Protein AF-A0A935HUJ5-F1 (afdb_monomer_lite)

Foldseek 3Di:
DVVLVVVLVVCCVVLVVVCCVVCVVVCVVVVNPVVVVSVVVSVVVSCVSCVVPPPDDDPVVVVVVVVVVVVVVVVVCVVVVPDDDDDD

Sequence (88 aa):
MRVFAAVLGLLNALLKPLLILFTLPVTVLTLGLFLLVINAVIVLIADQLIDGFMLERPKFWWALGNLCLDFVQRIPNAFDGGKKREVR

pLDDT: mean 72.19, std 9.59, range [49.75, 87.0]

Secondary structure (DSSP, 8-state):
-HHHHHHHHHHHHHHHHHHHHHHHHHHHHTTTHHHHHHHHHHHHHHHHHHHTT--SS-HHHHHHHHHHHHHHHHHHHHHHTTS-SS--

Structure (mmCIF, N/CA/C/O backbone):
data_AF-A0A935HUJ5-F1
#
_entry.id   AF-A0A935HUJ5-F1
#
loop_
_atom_site.group_PDB
_atom_site.id
_atom_site.type_symbol
_atom_site.label_atom_id
_atom_site.label_alt_id
_atom_site.label_comp_id
_atom_site.label_asym_id
_atom_site.label_entity_id
_atom_site.label_seq_id
_atom_site.pdbx_PDB_ins_code
_atom_site.Cartn_x
_atom_site.Cartn_y
_atom_site.Cartn_z
_atom_site.occupancy
_atom_site.B_iso_or_equiv
_atom_site.auth_seq_id
_atom_site.auth_comp_id
_atom_site.auth_asym_id
_atom_site.auth_atom_id
_atom_site.pdbx_PDB_model_num
ATOM 1 N N . MET A 1 1 ? 14.435 2.759 -14.469 1.00 58.19 1 MET A N 1
ATOM 2 C CA . MET A 1 1 ? 13.700 3.040 -13.211 1.00 58.19 1 MET A CA 1
ATOM 3 C C . MET A 1 1 ? 12.473 3.961 -13.365 1.00 58.19 1 MET A C 1
ATOM 5 O O . MET A 1 1 ? 11.454 3.667 -12.763 1.00 58.19 1 MET A O 1
ATOM 9 N N . ARG A 1 2 ? 12.505 5.056 -14.151 1.00 53.12 2 ARG A N 1
ATOM 10 C CA . ARG A 1 2 ? 11.429 6.088 -14.152 1.00 53.12 2 ARG A CA 1
ATOM 11 C C . ARG A 1 2 ? 10.087 5.655 -14.770 1.00 53.12 2 ARG A C 1
ATOM 13 O O . ARG A 1 2 ? 9.040 6.047 -14.273 1.00 53.12 2 ARG A O 1
ATOM 20 N N . VAL A 1 3 ? 10.119 4.827 -15.815 1.00 68.56 3 VAL A N 1
ATOM 21 C CA . VAL A 1 3 ? 8.905 4.355 -16.512 1.00 68.56 3 VAL A CA 1
ATOM 22 C C . VAL A 1 3 ? 8.082 3.407 -15.630 1.00 68.56 3 VAL A C 1
ATOM 24 O O . VAL A 1 3 ? 6.862 3.485 -15.615 1.00 68.56 3 VAL A O 1
ATOM 27 N N . PHE A 1 4 ? 8.739 2.588 -14.805 1.00 63.50 4 PHE A N 1
ATOM 28 C CA . PHE A 1 4 ? 8.072 1.662 -13.884 1.00 63.50 4 PHE A CA 1
ATOM 29 C C . PHE A 1 4 ? 7.262 2.370 -12.800 1.00 63.50 4 PHE A C 1
ATOM 31 O O . PHE A 1 4 ? 6.109 2.022 -12.576 1.00 63.50 4 PHE A O 1
ATOM 38 N N . ALA A 1 5 ? 7.832 3.396 -12.161 1.00 67.19 5 ALA A N 1
ATOM 39 C CA . ALA A 1 5 ? 7.119 4.175 -11.149 1.00 67.19 5 ALA A CA 1
ATOM 40 C C . ALA A 1 5 ? 5.891 4.897 -11.734 1.00 67.19 5 ALA A C 1
ATOM 42 O O . ALA A 1 5 ? 4.872 5.016 -11.059 1.00 67.19 5 ALA A O 1
ATOM 43 N N . ALA A 1 6 ? 5.965 5.326 -12.999 1.00 74.62 6 ALA A N 1
ATOM 44 C CA . ALA A 1 6 ? 4.838 5.931 -13.703 1.00 74.62 6 ALA A CA 1
ATOM 45 C C . ALA A 1 6 ? 3.727 4.911 -14.006 1.00 74.62 6 ALA A C 1
ATOM 47 O O . ALA A 1 6 ? 2.557 5.201 -13.768 1.00 74.62 6 ALA A O 1
ATOM 48 N N . VAL A 1 7 ? 4.080 3.704 -14.463 1.00 76.19 7 VAL A N 1
ATOM 49 C CA . VAL A 1 7 ? 3.110 2.626 -14.735 1.00 76.19 7 VAL A CA 1
ATOM 50 C C . VAL A 1 7 ? 2.474 2.108 -13.443 1.00 76.19 7 VAL A C 1
ATOM 52 O O . VAL A 1 7 ? 1.259 1.946 -13.388 1.00 76.19 7 VAL A O 1
ATOM 55 N N . LEU A 1 8 ? 3.257 1.918 -12.378 1.00 72.19 8 LEU A N 1
ATOM 56 C CA . LEU A 1 8 ? 2.751 1.497 -11.069 1.00 72.19 8 LEU A CA 1
ATOM 57 C C . LEU A 1 8 ? 1.855 2.573 -10.437 1.00 72.19 8 LEU A C 1
ATOM 59 O O . LEU A 1 8 ? 0.803 2.257 -9.883 1.00 72.19 8 LEU A O 1
ATOM 63 N N . GLY A 1 9 ? 2.246 3.846 -10.551 1.00 75.06 9 GLY A N 1
ATOM 64 C CA . GLY A 1 9 ? 1.435 4.979 -10.111 1.00 75.06 9 GLY A CA 1
ATOM 65 C C . GLY A 1 9 ? 0.106 5.057 -10.860 1.00 75.06 9 GLY A C 1
ATOM 66 O O . GLY A 1 9 ? -0.934 5.219 -10.226 1.00 75.06 9 GLY A O 1
ATOM 67 N N . LEU A 1 10 ? 0.122 4.864 -12.182 1.00 78.75 10 LEU A N 1
ATOM 68 C CA . LEU A 1 10 ? -1.080 4.851 -13.017 1.00 78.75 10 LEU A CA 1
ATOM 69 C C . LEU A 1 10 ? -1.990 3.659 -12.693 1.00 78.75 10 LEU A C 1
ATOM 71 O O . LEU A 1 10 ? -3.197 3.828 -12.539 1.00 78.75 10 LEU A O 1
ATOM 75 N N . LEU A 1 11 ? -1.415 2.467 -12.523 1.00 71.94 11 LEU A N 1
ATOM 76 C CA . LEU A 1 11 ? -2.162 1.267 -12.164 1.00 71.94 11 LEU A CA 1
ATOM 77 C C . LEU A 1 11 ? -2.812 1.415 -10.781 1.00 71.94 11 LEU A C 1
ATOM 79 O O . LEU A 1 11 ? -3.995 1.133 -10.632 1.00 71.94 11 LEU A O 1
ATOM 83 N N . ASN A 1 12 ? -2.090 1.928 -9.783 1.00 74.38 12 ASN A N 1
ATOM 84 C CA . ASN A 1 12 ? -2.635 2.149 -8.440 1.00 74.38 12 ASN A CA 1
ATOM 85 C C . ASN A 1 12 ? -3.696 3.268 -8.425 1.00 74.38 12 ASN A C 1
ATOM 87 O O . ASN A 1 12 ? -4.700 3.163 -7.721 1.00 74.38 12 ASN A O 1
ATOM 91 N N . ALA A 1 13 ? -3.514 4.308 -9.246 1.00 79.06 13 ALA A N 1
ATOM 92 C CA . ALA A 1 13 ? -4.482 5.391 -9.415 1.00 79.06 13 ALA A CA 1
ATOM 93 C C . ALA A 1 13 ? -5.785 4.943 -10.096 1.00 79.06 13 ALA A C 1
ATOM 95 O O . ALA A 1 13 ? -6.815 5.564 -9.856 1.00 79.06 13 ALA A O 1
ATOM 96 N N . LEU A 1 14 ? -5.763 3.877 -10.904 1.00 79.88 14 LEU A N 1
ATOM 97 C CA . LEU A 1 14 ? -6.949 3.310 -11.560 1.00 79.88 14 LEU A CA 1
ATOM 98 C C . LEU A 1 14 ? -7.577 2.154 -10.764 1.00 79.88 14 LEU A C 1
ATOM 100 O O . LEU A 1 14 ? -8.799 2.077 -10.651 1.00 79.88 14 LEU A O 1
ATOM 104 N N . LEU A 1 15 ? -6.763 1.283 -10.159 1.00 78.94 15 LEU A N 1
ATOM 105 C CA . LEU A 1 15 ? -7.238 0.144 -9.366 1.00 78.94 15 LEU A CA 1
ATOM 106 C C . LEU A 1 15 ? -7.928 0.589 -8.071 1.00 78.94 15 LEU A C 1
ATOM 108 O O . LEU A 1 15 ? -8.998 0.073 -7.754 1.00 78.94 15 LEU A O 1
ATOM 112 N N . LYS A 1 16 ? -7.374 1.567 -7.335 1.00 74.69 16 LYS A N 1
ATOM 113 C CA . LYS A 1 16 ? -8.000 2.077 -6.099 1.00 74.69 16 LYS A CA 1
ATOM 114 C C . LYS A 1 16 ? -9.442 2.558 -6.292 1.00 74.69 16 LYS A C 1
ATOM 116 O O . LYS A 1 16 ? -10.304 2.077 -5.558 1.00 74.69 16 LYS A O 1
ATOM 121 N N . PRO A 1 17 ? -9.746 3.481 -7.225 1.00 75.62 17 PRO A N 1
ATOM 122 C CA . PRO A 1 17 ? -11.110 3.971 -7.391 1.00 75.62 17 PRO A CA 1
ATOM 123 C C . PRO A 1 17 ? -12.058 2.890 -7.918 1.00 75.62 17 PRO A C 1
ATOM 125 O O . PRO A 1 17 ? -13.206 2.843 -7.481 1.00 75.62 17 PRO A O 1
ATOM 128 N N . LEU A 1 18 ? -11.585 1.989 -8.789 1.00 82.00 18 LEU A N 1
ATOM 129 C CA . LEU A 1 18 ? -12.407 0.902 -9.324 1.00 82.00 18 LEU A CA 1
ATOM 130 C C . LEU A 1 18 ? -12.826 -0.088 -8.227 1.00 82.00 18 LEU A C 1
ATOM 132 O O . LEU A 1 18 ? -13.995 -0.465 -8.143 1.00 82.00 18 LEU A O 1
ATOM 136 N N . LEU A 1 19 ? -11.892 -0.455 -7.343 1.00 75.25 19 LEU A N 1
ATOM 137 C CA . LEU A 1 19 ? -12.196 -1.298 -6.189 1.00 75.25 19 LEU A CA 1
ATOM 138 C C . LEU A 1 19 ? -13.098 -0.549 -5.200 1.00 75.25 19 LEU A C 1
ATOM 140 O O . LEU A 1 19 ? -14.109 -1.098 -4.781 1.00 75.25 19 LEU A O 1
ATOM 144 N N . ILE A 1 20 ? -12.819 0.714 -4.862 1.00 74.25 20 ILE A N 1
ATOM 145 C CA . ILE A 1 20 ? -13.659 1.502 -3.936 1.00 74.25 20 ILE A CA 1
ATOM 146 C C . ILE A 1 20 ? -15.123 1.574 -4.407 1.00 74.25 20 ILE A C 1
ATOM 148 O O . ILE A 1 20 ? -16.033 1.371 -3.603 1.00 74.25 20 ILE A O 1
ATOM 152 N N . LEU A 1 21 ? -15.361 1.770 -5.707 1.00 81.88 21 LEU A N 1
ATOM 153 C CA . LEU A 1 21 ? -16.712 1.814 -6.271 1.00 81.88 21 LEU A CA 1
ATOM 154 C C . LEU A 1 21 ? -17.471 0.490 -6.082 1.00 81.88 21 LEU A C 1
ATOM 156 O O . LEU A 1 21 ? -18.640 0.497 -5.704 1.00 81.88 21 LEU A O 1
ATOM 160 N N . PHE A 1 22 ? -16.799 -0.644 -6.298 1.00 75.25 22 PHE A N 1
ATOM 161 C CA . PHE A 1 22 ? -17.398 -1.972 -6.129 1.00 75.25 22 PHE A CA 1
ATOM 162 C C . PHE A 1 22 ? -17.523 -2.382 -4.654 1.00 75.25 22 PHE A C 1
ATOM 164 O O . PHE A 1 22 ? -18.382 -3.176 -4.271 1.00 75.25 22 PHE A O 1
ATOM 171 N N . THR A 1 23 ? -16.654 -1.837 -3.807 1.00 76.00 23 THR A N 1
ATOM 172 C CA . THR A 1 23 ? -16.531 -2.223 -2.403 1.00 76.00 23 THR A CA 1
ATOM 173 C C . THR A 1 23 ? -17.406 -1.403 -1.469 1.00 76.00 23 THR A C 1
ATOM 175 O O . THR A 1 23 ? -17.669 -1.889 -0.378 1.00 76.00 23 THR A O 1
ATOM 178 N N . LEU A 1 24 ? -17.926 -0.235 -1.857 1.00 76.12 24 LEU A N 1
ATOM 179 C CA . LEU A 1 24 ? -18.879 0.545 -1.049 1.00 76.12 24 LEU A CA 1
ATOM 180 C C . LEU A 1 24 ? -20.051 -0.278 -0.459 1.00 76.12 24 LEU A C 1
ATOM 182 O O . LEU A 1 24 ? -20.225 -0.233 0.760 1.00 76.12 24 LEU A O 1
ATOM 186 N N . PRO A 1 25 ? -20.814 -1.082 -1.233 1.00 74.44 25 PRO A N 1
ATOM 187 C CA . PRO A 1 25 ? -21.911 -1.888 -0.678 1.00 74.44 25 PRO A CA 1
ATOM 188 C C . PRO A 1 25 ? -21.418 -2.991 0.272 1.00 74.44 25 PRO A C 1
ATOM 190 O O . PRO A 1 25 ? -22.018 -3.243 1.315 1.00 74.44 25 PRO A O 1
ATOM 193 N N . VAL A 1 26 ? -20.284 -3.616 -0.049 1.00 79.00 26 VAL A N 1
ATOM 194 C CA . VAL A 1 26 ? -19.691 -4.700 0.751 1.00 79.00 26 VAL A CA 1
ATOM 195 C C . VAL A 1 26 ? -19.020 -4.159 2.019 1.00 79.00 26 VAL A C 1
ATOM 197 O O . VAL A 1 26 ? -19.035 -4.807 3.059 1.00 79.00 26 VAL A O 1
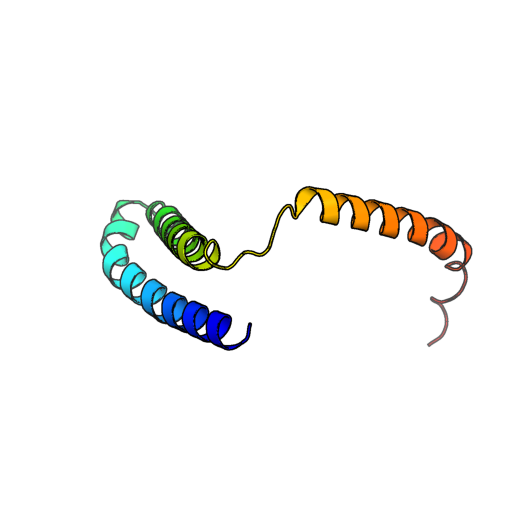ATOM 200 N N . THR A 1 27 ? -18.466 -2.950 1.976 1.00 79.44 27 THR A N 1
ATOM 201 C CA . THR A 1 27 ? -17.812 -2.270 3.105 1.00 79.44 27 THR A CA 1
ATOM 202 C C . THR A 1 27 ? -18.826 -1.921 4.188 1.00 79.44 27 THR A C 1
ATOM 204 O O . THR A 1 27 ? -18.532 -2.111 5.367 1.00 79.44 27 THR A O 1
ATOM 207 N N . VAL A 1 28 ? -20.032 -1.488 3.800 1.00 79.75 28 VAL A N 1
ATOM 208 C CA . VAL A 1 28 ? -21.151 -1.281 4.736 1.00 79.75 28 VAL A CA 1
ATOM 209 C C . VAL A 1 28 ? -21.593 -2.612 5.351 1.00 79.75 28 VAL A C 1
ATOM 211 O O . VAL A 1 28 ? -21.830 -2.680 6.553 1.00 79.75 28 VAL A O 1
ATOM 214 N N . LEU A 1 29 ? -21.626 -3.688 4.556 1.00 80.25 29 LEU A N 1
ATOM 215 C CA . LEU A 1 29 ? -22.008 -5.028 5.017 1.00 80.25 29 LEU A CA 1
ATOM 216 C C . LEU A 1 29 ? -20.966 -5.666 5.957 1.00 80.25 29 LEU A C 1
ATOM 218 O O . LEU A 1 29 ? -21.307 -6.488 6.801 1.00 80.25 29 LEU A O 1
ATOM 222 N N . THR A 1 30 ? -19.695 -5.286 5.813 1.00 81.12 30 THR A N 1
ATOM 22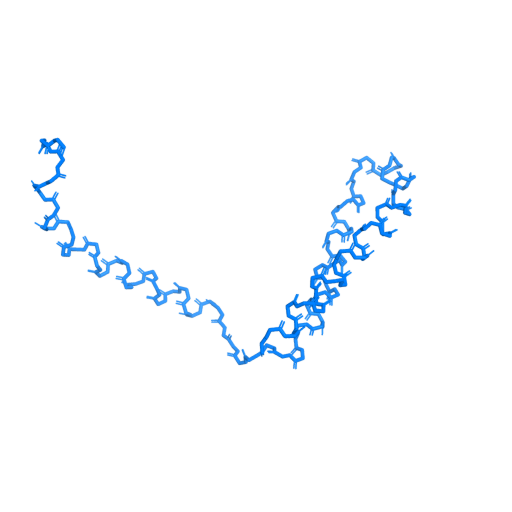3 C CA . THR A 1 30 ? -18.549 -5.862 6.541 1.00 81.12 30 THR A CA 1
ATOM 224 C C . THR A 1 30 ? -17.960 -4.922 7.601 1.00 81.12 30 THR A C 1
ATOM 226 O O . THR A 1 30 ? -16.881 -5.201 8.123 1.00 81.12 30 THR A O 1
ATOM 229 N N . LEU A 1 31 ? -18.638 -3.809 7.927 1.00 82.00 31 LEU A N 1
ATOM 230 C CA . LEU A 1 31 ? -18.209 -2.805 8.921 1.00 82.00 31 LEU A CA 1
ATOM 231 C C . LEU A 1 31 ? -16.777 -2.271 8.698 1.00 82.00 31 LEU A C 1
ATOM 233 O O . LEU A 1 31 ? -16.068 -1.945 9.646 1.00 82.00 31 LEU A O 1
ATOM 237 N N . GLY A 1 32 ? -16.321 -2.192 7.446 1.00 75.44 32 GLY A N 1
ATOM 238 C CA . GLY A 1 32 ? -14.970 -1.718 7.125 1.00 75.44 32 GLY A CA 1
ATOM 239 C C . GLY A 1 32 ? -13.883 -2.797 7.065 1.00 75.44 32 GLY A C 1
ATOM 240 O O . GLY A 1 32 ? -12.769 -2.489 6.638 1.00 75.44 32 GLY A O 1
ATOM 241 N N . LEU A 1 33 ? -14.179 -4.064 7.385 1.00 74.75 33 LEU A N 1
ATOM 242 C CA . LEU A 1 33 ? -13.195 -5.155 7.291 1.00 74.75 33 LEU A CA 1
ATOM 243 C C . LEU A 1 33 ? -12.737 -5.399 5.842 1.00 74.75 33 LEU A C 1
ATOM 245 O O . LEU A 1 33 ? -11.588 -5.752 5.584 1.00 74.75 33 LEU A O 1
ATOM 249 N N . PHE A 1 34 ? -13.603 -5.132 4.868 1.00 76.69 34 PHE A N 1
ATOM 250 C CA . PHE A 1 34 ? -13.272 -5.262 3.451 1.00 76.69 34 PHE A CA 1
ATOM 251 C C . PHE A 1 34 ? -12.240 -4.229 2.965 1.00 76.69 34 PHE A C 1
ATOM 253 O O . PHE A 1 34 ? -11.516 -4.478 2.001 1.00 76.69 34 PHE A O 1
ATOM 260 N N . LEU A 1 35 ? -12.073 -3.114 3.685 1.00 75.94 35 LEU A N 1
ATOM 261 C CA . LEU A 1 35 ? -11.057 -2.103 3.384 1.00 75.94 35 LEU A CA 1
ATOM 262 C C . LEU A 1 35 ? -9.623 -2.625 3.610 1.00 75.94 35 LEU A C 1
ATOM 264 O O . LEU A 1 35 ? -8.698 -2.232 2.893 1.00 75.94 35 LEU A O 1
ATOM 268 N N . LEU A 1 36 ? -9.438 -3.543 4.569 1.00 78.06 36 LEU A N 1
ATOM 269 C CA . LEU A 1 36 ? -8.172 -4.260 4.785 1.00 78.06 36 LEU A CA 1
ATOM 270 C C . LEU A 1 36 ? -7.860 -5.196 3.615 1.00 78.06 36 LEU A C 1
ATOM 272 O O . LEU A 1 36 ? -6.724 -5.236 3.146 1.00 78.06 36 LEU A O 1
ATOM 276 N N . VAL A 1 37 ? -8.878 -5.891 3.102 1.00 81.19 37 VAL A N 1
ATOM 277 C CA . VAL A 1 37 ? -8.745 -6.812 1.964 1.00 81.19 37 VAL A CA 1
ATOM 278 C C . VAL A 1 37 ? -8.349 -6.057 0.695 1.00 81.19 37 VAL A C 1
ATOM 280 O O . VAL A 1 37 ? -7.418 -6.468 0.012 1.00 81.19 37 VAL A O 1
ATOM 283 N N . ILE A 1 38 ? -8.977 -4.912 0.407 1.00 76.88 38 ILE A N 1
ATOM 284 C CA . ILE A 1 38 ? -8.630 -4.067 -0.751 1.00 76.88 38 ILE A CA 1
ATOM 285 C C . ILE A 1 38 ? -7.174 -3.601 -0.686 1.00 76.88 38 ILE A C 1
ATOM 287 O O . ILE A 1 38 ? -6.447 -3.712 -1.672 1.00 76.88 38 ILE A O 1
ATOM 291 N N . ASN A 1 39 ? -6.734 -3.092 0.470 1.00 76.38 39 ASN A N 1
ATOM 292 C CA . ASN A 1 39 ? -5.347 -2.657 0.637 1.00 76.38 39 ASN A CA 1
ATOM 293 C C . ASN A 1 39 ? -4.366 -3.827 0.473 1.00 76.38 39 ASN A C 1
ATOM 295 O O . ASN A 1 39 ? -3.340 -3.659 -0.181 1.00 76.38 39 ASN A O 1
ATOM 299 N N . ALA A 1 40 ? -4.697 -5.014 0.990 1.00 79.06 40 ALA A N 1
ATOM 300 C CA . ALA A 1 40 ? -3.878 -6.212 0.819 1.00 79.06 40 ALA A CA 1
ATOM 301 C C . ALA A 1 40 ? -3.805 -6.673 -0.648 1.00 79.06 40 ALA A C 1
ATOM 303 O O . ALA A 1 40 ? -2.723 -6.997 -1.126 1.00 79.06 40 ALA A O 1
ATOM 304 N N . VAL A 1 41 ? -4.923 -6.648 -1.383 1.00 79.50 41 VAL A N 1
ATOM 305 C CA . VAL A 1 41 ? -4.980 -7.015 -2.810 1.00 79.50 41 VAL A CA 1
ATOM 306 C C . VAL A 1 41 ? -4.153 -6.054 -3.666 1.00 79.50 41 VAL A C 1
ATOM 308 O O . VAL A 1 41 ? -3.404 -6.498 -4.531 1.00 79.50 41 VAL A O 1
ATOM 311 N N . ILE A 1 42 ? -4.226 -4.747 -3.403 1.00 73.25 42 ILE A N 1
ATOM 312 C CA . ILE A 1 42 ? -3.398 -3.749 -4.099 1.00 73.25 42 ILE A CA 1
ATOM 313 C C . ILE A 1 42 ? -1.911 -4.005 -3.841 1.00 73.25 42 ILE A C 1
ATOM 315 O O . ILE A 1 42 ? -1.116 -3.945 -4.777 1.00 73.25 42 ILE A O 1
ATOM 319 N N . VAL A 1 43 ? -1.535 -4.303 -2.593 1.00 73.31 43 VAL A N 1
ATOM 320 C CA . VAL A 1 43 ? -0.148 -4.627 -2.230 1.00 73.31 43 VAL A CA 1
ATOM 321 C C . VAL A 1 43 ? 0.308 -5.916 -2.910 1.00 73.31 43 VAL A C 1
ATOM 323 O 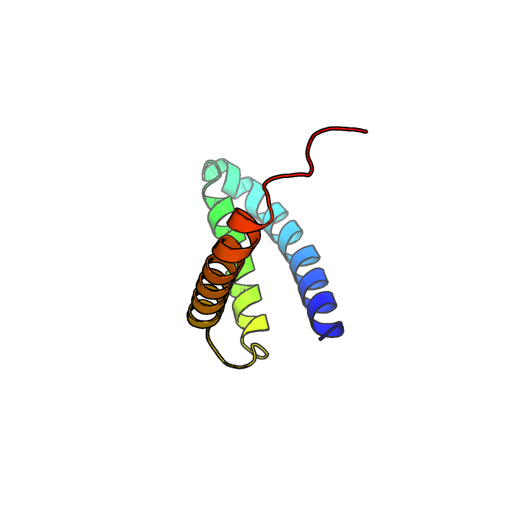O . VAL A 1 43 ? 1.401 -5.925 -3.452 1.00 73.31 43 VAL A O 1
AT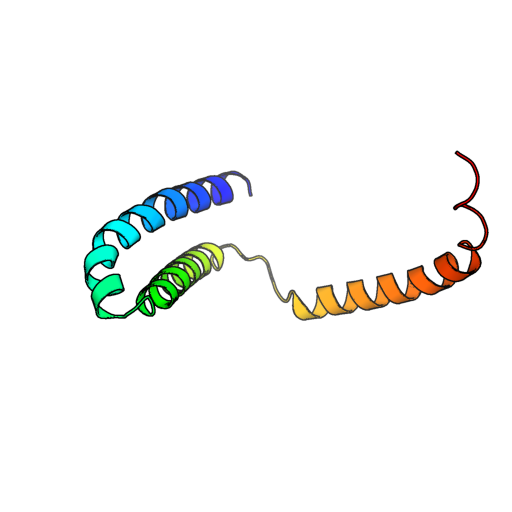OM 326 N N . LEU A 1 44 ? -0.527 -6.956 -2.967 1.00 74.00 44 LEU A N 1
ATOM 327 C CA . LEU A 1 44 ? -0.217 -8.225 -3.640 1.00 74.00 44 LEU A CA 1
ATOM 328 C C . LEU A 1 44 ? -0.006 -8.063 -5.149 1.00 74.00 44 LEU A C 1
ATOM 330 O O . LEU A 1 44 ? 0.947 -8.603 -5.705 1.00 74.00 44 LEU A O 1
ATOM 334 N N . ILE A 1 45 ? -0.878 -7.305 -5.815 1.00 69.69 45 ILE A N 1
ATOM 335 C CA . ILE A 1 45 ? -0.756 -7.031 -7.254 1.00 69.69 45 ILE A CA 1
ATOM 336 C C . ILE A 1 45 ? 0.476 -6.161 -7.525 1.00 69.69 45 ILE A C 1
ATOM 338 O O . ILE A 1 45 ? 1.196 -6.391 -8.496 1.00 69.69 45 ILE A O 1
ATOM 342 N N . ALA A 1 46 ? 0.734 -5.171 -6.666 1.00 70.06 46 ALA A N 1
ATOM 343 C CA . ALA A 1 46 ? 1.937 -4.356 -6.755 1.00 70.06 46 ALA A CA 1
ATOM 344 C C . ALA A 1 46 ? 3.193 -5.214 -6.568 1.00 70.06 46 ALA A C 1
ATOM 346 O O . ALA A 1 46 ? 4.110 -5.089 -7.368 1.00 70.06 46 ALA A O 1
ATOM 347 N N . ASP A 1 47 ? 3.211 -6.105 -5.578 1.00 67.25 47 ASP A N 1
ATOM 348 C CA . ASP A 1 47 ? 4.330 -6.999 -5.281 1.00 67.25 47 ASP A CA 1
ATOM 349 C C . ASP A 1 47 ? 4.637 -7.915 -6.469 1.00 67.25 47 ASP A C 1
ATOM 351 O O . ASP A 1 47 ? 5.764 -7.918 -6.941 1.00 67.25 47 ASP A O 1
ATOM 355 N N . GLN A 1 48 ? 3.633 -8.560 -7.074 1.00 65.88 48 GLN A N 1
ATOM 356 C CA . GLN A 1 48 ? 3.833 -9.413 -8.258 1.00 65.88 48 GLN A CA 1
ATOM 357 C C . GLN A 1 48 ? 4.336 -8.661 -9.502 1.00 65.88 48 GLN A C 1
ATOM 359 O O . GLN A 1 48 ? 5.090 -9.217 -10.300 1.00 65.88 48 GLN A O 1
ATOM 364 N N . LEU A 1 49 ? 3.940 -7.398 -9.687 1.00 60.56 49 LEU A N 1
ATOM 365 C CA . LEU A 1 49 ? 4.469 -6.556 -10.769 1.00 60.56 49 LEU A CA 1
ATOM 366 C C . LEU A 1 49 ? 5.881 -6.033 -10.473 1.00 60.56 49 LEU A C 1
ATOM 368 O O . LEU A 1 49 ? 6.644 -5.748 -11.398 1.00 60.56 49 LEU A O 1
ATOM 372 N N . ILE A 1 50 ? 6.208 -5.869 -9.192 1.00 57.38 50 ILE A N 1
ATOM 373 C CA . ILE A 1 50 ? 7.488 -5.366 -8.699 1.00 57.38 50 ILE A CA 1
ATOM 374 C C . ILE A 1 50 ? 8.537 -6.493 -8.638 1.00 57.38 50 ILE A C 1
ATOM 376 O O . ILE A 1 50 ? 9.699 -6.237 -8.956 1.00 57.38 50 ILE A O 1
ATOM 380 N N . ASP A 1 51 ? 8.146 -7.732 -8.330 1.00 56.41 51 ASP A N 1
ATOM 381 C CA . ASP A 1 51 ? 9.038 -8.895 -8.178 1.00 56.41 51 ASP A CA 1
ATOM 382 C C . ASP A 1 51 ? 9.765 -9.270 -9.481 1.00 56.41 51 ASP A C 1
ATOM 384 O O . ASP A 1 51 ? 10.881 -9.779 -9.456 1.00 56.41 51 ASP A O 1
ATOM 388 N N . GLY A 1 52 ? 9.201 -8.919 -10.644 1.00 54.34 52 GLY A N 1
ATOM 389 C CA . GLY A 1 52 ? 9.884 -9.061 -11.936 1.00 54.34 52 GLY A CA 1
ATOM 390 C C . GLY A 1 52 ? 11.100 -8.137 -12.125 1.00 54.34 52 GLY A C 1
ATOM 391 O O . GLY A 1 52 ? 11.858 -8.325 -13.074 1.00 54.34 52 GLY A O 1
ATOM 392 N N . PHE A 1 53 ? 11.292 -7.138 -11.251 1.00 49.75 53 PHE A N 1
ATOM 393 C CA . PHE A 1 53 ? 12.364 -6.133 -11.335 1.00 49.75 53 PHE A CA 1
ATOM 394 C C . PHE A 1 53 ? 12.980 -5.747 -9.977 1.00 49.75 53 PHE A C 1
ATOM 396 O O . PHE A 1 53 ? 13.762 -4.791 -9.906 1.00 49.75 53 PHE A O 1
ATOM 403 N N . MET A 1 54 ? 12.676 -6.470 -8.896 1.00 54.56 54 MET A N 1
ATOM 404 C CA . MET A 1 54 ? 13.403 -6.327 -7.636 1.00 54.56 54 MET A CA 1
ATOM 405 C C . MET A 1 54 ? 14.750 -7.030 -7.762 1.00 54.56 54 MET A C 1
ATOM 407 O O . MET A 1 54 ? 14.911 -8.214 -7.484 1.00 54.56 54 MET A O 1
ATOM 411 N N . LEU A 1 55 ? 15.721 -6.240 -8.215 1.00 53.19 55 LEU A N 1
ATOM 412 C CA . LEU A 1 55 ? 17.140 -6.395 -7.930 1.00 53.19 55 LEU A CA 1
ATOM 413 C C . LEU A 1 55 ? 17.342 -7.062 -6.554 1.00 53.19 55 LEU A C 1
ATOM 415 O O . LEU A 1 55 ? 17.054 -6.474 -5.517 1.00 53.19 55 LEU A O 1
ATOM 419 N N . GLU A 1 56 ? 17.802 -8.308 -6.581 1.00 55.72 56 GLU A N 1
ATOM 420 C CA . GLU A 1 56 ? 18.775 -8.892 -5.656 1.00 55.72 56 GLU A CA 1
ATOM 421 C C . GLU A 1 56 ? 18.718 -8.435 -4.169 1.00 55.72 56 GLU A C 1
ATOM 423 O O . GLU A 1 56 ? 19.472 -7.578 -3.721 1.00 55.72 56 GLU A O 1
ATOM 428 N N . ARG A 1 57 ? 17.934 -9.161 -3.356 1.00 60.53 57 ARG A N 1
ATOM 429 C CA . ARG A 1 57 ? 18.122 -9.407 -1.899 1.00 60.53 57 ARG A CA 1
ATOM 430 C C . ARG A 1 57 ? 18.027 -8.196 -0.911 1.00 60.53 57 ARG A C 1
ATOM 432 O O . ARG A 1 57 ? 17.382 -7.198 -1.201 1.00 60.53 57 ARG A O 1
ATOM 439 N N . PRO A 1 58 ? 18.391 -8.358 0.387 1.00 55.53 58 PRO A N 1
ATOM 440 C CA . PRO A 1 58 ? 17.472 -8.353 1.523 1.00 55.53 58 PRO A CA 1
ATOM 441 C C . PRO A 1 58 ? 17.594 -7.064 2.355 1.00 55.53 58 PRO A C 1
ATOM 443 O O . PRO A 1 58 ? 18.603 -6.828 3.023 1.00 55.53 58 PRO A O 1
ATOM 446 N N . LYS A 1 59 ? 16.520 -6.271 2.416 1.00 61.88 59 LYS A N 1
ATOM 447 C CA . LYS A 1 59 ? 16.440 -5.036 3.227 1.00 61.88 59 LYS A CA 1
ATOM 448 C C . LYS A 1 59 ? 16.809 -5.239 4.709 1.00 61.88 59 LYS A C 1
ATOM 450 O O . LYS A 1 59 ? 17.246 -4.295 5.354 1.00 61.88 59 LYS A O 1
ATOM 455 N N . PHE A 1 60 ? 16.680 -6.463 5.230 1.00 68.38 60 PHE A N 1
ATOM 456 C CA . PHE A 1 60 ? 17.018 -6.824 6.609 1.00 68.38 60 PHE A CA 1
ATOM 457 C C . PHE A 1 60 ? 18.498 -6.591 6.959 1.00 68.38 60 PHE A C 1
ATOM 459 O O . PHE A 1 60 ? 18.800 -5.912 7.937 1.00 68.38 60 PHE A O 1
ATOM 466 N N . TRP A 1 61 ? 19.425 -7.103 6.144 1.00 72.00 61 TRP A N 1
ATOM 467 C CA . TRP A 1 61 ? 20.863 -7.005 6.429 1.00 72.00 61 TRP A CA 1
ATOM 468 C C . TRP A 1 61 ? 21.395 -5.580 6.229 1.00 72.00 61 TRP A C 1
ATOM 470 O O . TRP A 1 61 ? 22.234 -5.119 6.999 1.00 72.00 61 TRP A O 1
ATOM 480 N N . TRP A 1 62 ? 20.856 -4.852 5.246 1.00 76.12 62 TRP A N 1
ATOM 481 C CA . TRP A 1 62 ? 21.206 -3.448 5.009 1.00 76.12 62 TRP A CA 1
ATOM 482 C C . TRP A 1 62 ? 20.700 -2.518 6.124 1.00 76.12 62 TRP A C 1
ATOM 484 O O . TRP A 1 62 ? 21.433 -1.646 6.586 1.00 76.12 62 TRP A O 1
ATOM 494 N N . ALA A 1 63 ? 19.475 -2.734 6.619 1.00 76.94 63 ALA A N 1
ATOM 495 C CA . ALA A 1 63 ? 18.920 -1.957 7.729 1.00 76.94 63 ALA A CA 1
ATOM 496 C C . ALA A 1 63 ? 19.700 -2.162 9.039 1.00 76.94 63 ALA A C 1
ATOM 498 O O . ALA A 1 63 ? 19.935 -1.196 9.767 1.00 76.94 63 ALA A O 1
ATOM 499 N N . LEU A 1 64 ? 20.149 -3.393 9.315 1.00 81.44 64 LEU A N 1
ATOM 500 C CA . LEU A 1 64 ? 21.004 -3.685 10.468 1.00 81.44 64 LEU A CA 1
ATOM 501 C C . LEU A 1 64 ? 22.366 -2.974 10.363 1.00 81.44 64 LEU A C 1
ATOM 503 O O . LEU A 1 64 ? 22.845 -2.421 11.351 1.00 81.44 64 LEU A O 1
ATOM 507 N N . GLY A 1 65 ? 22.953 -2.922 9.162 1.00 85.75 65 GLY A N 1
ATOM 508 C CA . GLY A 1 65 ? 24.194 -2.186 8.903 1.00 85.75 65 GLY A CA 1
ATOM 509 C C . GLY A 1 65 ? 24.064 -0.681 9.157 1.00 85.75 65 GLY A C 1
ATOM 510 O O . GLY A 1 65 ? 24.913 -0.098 9.832 1.00 85.75 65 GLY A O 1
ATOM 511 N N . ASN A 1 66 ? 22.972 -0.062 8.695 1.00 86.06 66 ASN A N 1
ATOM 512 C CA . ASN A 1 66 ? 22.707 1.358 8.945 1.00 86.06 66 ASN A CA 1
ATOM 513 C C . ASN A 1 66 ? 22.546 1.670 10.440 1.00 86.06 66 ASN A C 1
ATOM 515 O O . ASN A 1 66 ? 23.107 2.656 10.908 1.00 86.06 66 ASN A O 1
ATOM 519 N N . LEU A 1 67 ? 21.865 0.807 11.205 1.00 86.06 67 LEU A N 1
ATOM 520 C CA . LEU A 1 67 ? 21.748 0.970 12.657 1.00 86.06 67 LEU A CA 1
ATOM 521 C C . LEU A 1 67 ? 23.129 0.966 13.330 1.00 86.06 67 LEU A C 1
ATOM 523 O O . LEU A 1 67 ? 23.409 1.824 14.165 1.00 86.06 67 LEU A O 1
ATOM 527 N N . CYS A 1 68 ? 24.019 0.046 12.945 1.00 87.00 68 CYS A N 1
ATOM 528 C CA . CYS A 1 68 ? 25.391 0.018 13.457 1.00 87.00 68 CYS A CA 1
ATOM 529 C C . CYS A 1 68 ? 26.175 1.293 13.112 1.00 87.00 68 CYS A C 1
ATOM 531 O O . CYS A 1 68 ? 26.887 1.811 13.971 1.00 87.00 68 CYS A O 1
ATOM 533 N N . LEU A 1 69 ? 26.030 1.823 11.893 1.00 85.06 69 LEU A N 1
ATOM 534 C CA . LEU A 1 69 ? 26.671 3.079 11.492 1.00 85.06 69 LEU A CA 1
ATOM 535 C C . LEU A 1 69 ? 26.162 4.265 12.319 1.00 85.06 69 LEU A C 1
ATOM 537 O O . LEU A 1 69 ? 26.980 5.027 12.829 1.00 85.06 69 LEU A O 1
ATOM 541 N N . ASP A 1 70 ? 24.850 4.389 12.525 1.00 86.19 70 ASP A N 1
ATOM 542 C CA . ASP A 1 70 ? 24.272 5.433 13.382 1.00 86.19 70 ASP A CA 1
ATOM 543 C C . ASP A 1 70 ? 24.795 5.344 14.825 1.00 86.19 70 ASP A C 1
ATOM 545 O O . ASP A 1 70 ? 25.125 6.364 15.435 1.00 86.19 70 ASP A O 1
ATOM 549 N N . PHE A 1 71 ? 24.955 4.132 15.367 1.00 85.62 71 PHE A N 1
ATOM 550 C CA . PHE A 1 71 ? 25.579 3.927 16.678 1.00 85.62 71 PHE A CA 1
ATOM 551 C C . PHE A 1 71 ? 27.038 4.395 16.716 1.00 85.62 71 PHE A C 1
ATOM 553 O O . PHE A 1 71 ? 27.439 5.052 17.680 1.00 85.62 71 PHE A O 1
ATOM 560 N N . VAL A 1 72 ? 27.818 4.097 15.673 1.00 86.25 72 VAL A N 1
ATOM 561 C CA . VAL A 1 72 ? 29.215 4.544 15.556 1.00 86.25 72 VAL A CA 1
ATOM 562 C C . VAL A 1 72 ? 29.291 6.064 15.468 1.00 86.25 72 VAL A C 1
ATOM 564 O O . VAL A 1 72 ? 30.131 6.659 16.134 1.00 86.25 72 VAL A O 1
ATOM 567 N N . GLN A 1 73 ? 28.388 6.704 14.722 1.00 80.44 73 GLN A N 1
ATOM 568 C CA . GLN A 1 73 ? 28.341 8.163 14.597 1.00 80.44 73 GLN A CA 1
ATOM 569 C C . GLN A 1 73 ? 27.821 8.848 15.869 1.00 80.44 73 GLN A C 1
ATOM 571 O O . GLN A 1 73 ? 28.172 9.995 16.145 1.00 80.44 73 GLN A O 1
ATOM 576 N N . ARG A 1 74 ? 27.028 8.159 16.699 1.00 79.38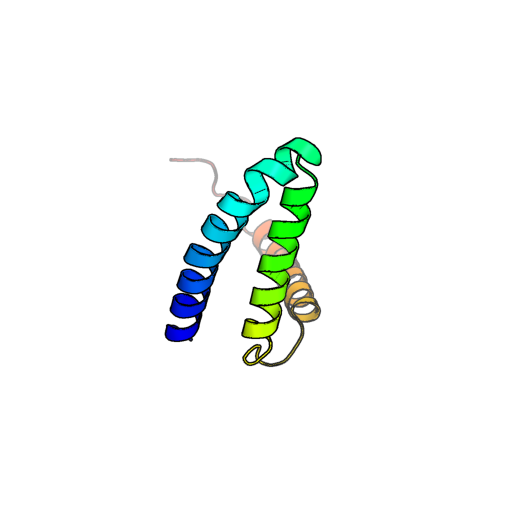 74 ARG A N 1
ATOM 577 C CA . ARG A 1 74 ? 26.508 8.725 17.953 1.00 79.38 74 ARG A CA 1
ATOM 578 C C . ARG A 1 74 ? 27.601 9.005 18.980 1.00 79.38 74 ARG A C 1
ATOM 580 O O . ARG A 1 74 ? 27.442 9.925 19.773 1.00 79.38 74 ARG A O 1
ATOM 587 N N . ILE A 1 75 ? 28.692 8.241 18.966 1.00 81.25 75 ILE A N 1
ATOM 588 C CA . ILE A 1 75 ? 29.789 8.387 19.930 1.00 81.25 75 ILE A CA 1
ATOM 589 C C . ILE A 1 75 ? 30.567 9.694 19.671 1.00 81.25 75 ILE A C 1
ATOM 591 O O . ILE A 1 75 ? 30.561 10.541 20.562 1.00 81.25 75 ILE A O 1
ATOM 595 N N . PRO A 1 76 ? 31.144 9.950 18.477 1.00 77.88 76 PRO A N 1
ATOM 596 C CA . PRO A 1 76 ? 31.779 11.231 18.163 1.00 77.88 76 PRO A CA 1
ATOM 597 C C . PRO A 1 76 ? 30.826 12.416 18.322 1.00 77.88 76 PRO A C 1
ATOM 599 O O . PRO A 1 76 ? 31.194 13.411 18.937 1.00 77.88 76 PRO A O 1
ATOM 602 N N . ASN A 1 77 ? 29.577 12.287 17.858 1.00 76.12 77 ASN A N 1
ATOM 603 C CA . ASN A 1 77 ? 28.581 13.356 17.968 1.00 76.12 77 ASN A CA 1
ATOM 604 C C . ASN A 1 77 ? 28.194 13.668 19.426 1.00 76.12 77 ASN A C 1
ATOM 606 O O . ASN A 1 77 ? 27.807 14.796 19.726 1.00 76.12 77 ASN A O 1
ATOM 610 N N . ALA A 1 78 ? 28.306 12.702 20.346 1.00 71.00 78 ALA A N 1
ATOM 611 C CA . ALA A 1 78 ? 28.109 12.933 21.778 1.00 71.00 78 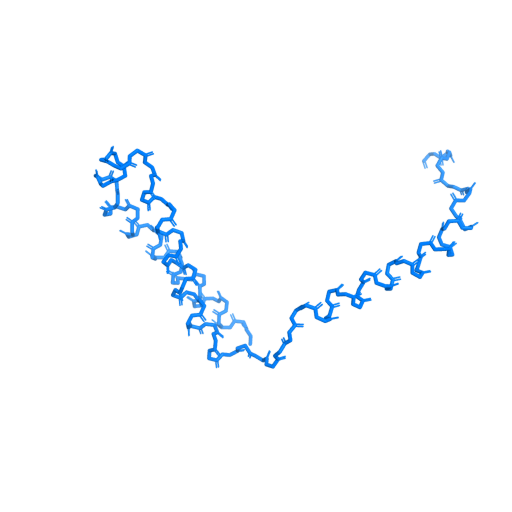ALA A CA 1
ATOM 612 C C . ALA A 1 78 ? 29.295 13.666 22.426 1.00 71.00 78 ALA A C 1
ATOM 614 O O . ALA A 1 78 ? 29.090 14.411 23.383 1.00 71.00 78 ALA A O 1
ATOM 615 N N . PHE A 1 79 ? 30.509 13.493 21.897 1.00 70.69 79 PHE A N 1
ATOM 616 C CA . PHE A 1 79 ? 31.695 14.225 22.350 1.00 70.69 79 PHE A CA 1
ATOM 617 C C . PHE A 1 79 ? 31.787 15.634 21.741 1.00 70.69 79 PHE A C 1
ATOM 619 O O . PHE A 1 79 ? 32.241 16.552 22.420 1.00 70.69 79 PHE A O 1
ATOM 626 N N . ASP A 1 80 ? 31.299 15.827 20.513 1.00 71.62 80 ASP A N 1
ATOM 627 C CA . ASP A 1 80 ? 31.320 17.119 19.805 1.00 71.62 80 ASP A CA 1
ATOM 628 C C . ASP A 1 80 ? 30.059 17.983 20.076 1.00 71.62 80 ASP A C 1
ATOM 630 O O . ASP A 1 80 ? 30.024 19.191 19.842 1.00 71.62 80 ASP A O 1
ATOM 634 N N . GLY A 1 81 ? 28.996 17.387 20.632 1.00 61.06 81 GLY A N 1
ATOM 635 C CA . GLY A 1 81 ? 27.679 18.007 20.845 1.00 61.06 81 GLY A CA 1
ATOM 636 C C . GLY A 1 81 ? 27.541 18.938 22.059 1.00 61.06 81 GLY A C 1
ATOM 637 O O . GLY A 1 81 ? 26.429 19.356 22.387 1.00 61.06 81 GLY A O 1
ATOM 638 N N . GLY A 1 82 ? 28.639 19.279 22.734 1.00 59.09 82 GLY A N 1
ATOM 639 C CA . GLY A 1 82 ? 28.641 20.077 23.965 1.00 59.09 82 GLY A CA 1
ATOM 640 C C . GLY A 1 82 ? 28.530 21.598 23.796 1.00 59.09 82 GLY A C 1
ATOM 641 O O . GLY A 1 82 ? 28.540 22.301 24.806 1.00 59.09 82 GLY A O 1
ATOM 642 N N . LYS A 1 83 ? 28.451 22.158 22.575 1.00 56.44 83 LYS A N 1
ATOM 643 C CA . LYS A 1 83 ? 28.405 23.627 22.410 1.00 56.44 83 LYS A CA 1
ATOM 644 C C . LYS A 1 83 ? 27.779 24.120 21.100 1.00 56.44 83 LYS A C 1
ATOM 646 O O . LYS A 1 83 ? 28.482 24.684 20.267 1.00 56.44 83 LYS A O 1
ATOM 651 N N . LYS A 1 84 ? 26.457 23.972 20.913 1.00 60.38 84 LYS A N 1
ATOM 652 C CA . LYS A 1 84 ? 25.724 24.797 19.919 1.00 60.38 84 LYS A CA 1
ATOM 653 C C . LYS A 1 84 ? 24.193 24.824 20.054 1.00 60.38 84 LYS A C 1
ATOM 655 O O . LYS A 1 84 ? 23.480 24.621 19.079 1.00 60.38 84 LYS A O 1
ATOM 660 N N . ARG A 1 85 ? 23.666 25.100 21.252 1.00 62.41 85 ARG A N 1
ATOM 661 C CA . ARG A 1 85 ? 22.260 25.531 21.435 1.00 62.41 85 ARG A CA 1
ATOM 662 C C . ARG A 1 85 ? 22.121 26.663 22.447 1.00 62.41 85 ARG A C 1
ATOM 664 O O . ARG A 1 85 ? 21.224 26.668 23.275 1.00 62.41 85 ARG A O 1
ATOM 671 N N . GLU A 1 86 ? 23.006 27.642 22.345 1.00 62.59 86 GLU A N 1
ATOM 672 C CA . GLU A 1 86 ? 22.753 28.968 22.885 1.00 62.59 86 GLU A CA 1
ATOM 673 C C . GLU A 1 86 ? 23.350 29.979 21.905 1.00 62.59 86 GLU A C 1
ATOM 675 O O . GLU A 1 86 ? 24.450 29.778 21.394 1.00 62.59 86 GLU A O 1
ATOM 680 N N . VAL A 1 87 ? 22.596 31.045 21.657 1.00 58.03 87 VAL A N 1
ATOM 681 C CA . VAL A 1 87 ? 22.886 32.187 20.778 1.00 58.03 87 VAL A CA 1
ATOM 682 C C . VAL A 1 87 ? 22.529 32.019 19.286 1.00 58.03 87 VAL A C 1
ATOM 684 O O . VAL A 1 87 ? 23.384 31.759 18.447 1.00 58.03 87 VAL A O 1
ATOM 687 N N . ARG A 1 88 ? 21.249 32.344 19.032 1.00 55.97 88 ARG A N 1
ATOM 688 C CA . ARG A 1 88 ? 20.705 33.162 17.925 1.00 55.97 88 ARG A CA 1
ATOM 689 C C . ARG A 1 88 ? 20.583 32.564 16.522 1.00 55.97 88 ARG A C 1
ATOM 691 O O . ARG A 1 88 ? 21.595 32.146 15.931 1.00 55.97 88 ARG A O 1
#

Radius of gyration: 22.32 Å; chains: 1; bounding box: 54×43×40 Å